Protein AF-A0A7G2JZ22-F1 (afdb_monomer_lite)

Structure (mmCIF, N/CA/C/O backbone):
data_AF-A0A7G2JZ22-F1
#
_entry.id   AF-A0A7G2JZ22-F1
#
loop_
_atom_site.group_PDB
_atom_site.id
_atom_site.type_symbol
_atom_site.label_atom_id
_atom_site.label_alt_id
_atom_site.label_comp_id
_atom_site.label_asym_id
_atom_site.label_entity_id
_atom_site.label_seq_id
_atom_site.pdbx_PDB_ins_code
_atom_site.Cartn_x
_atom_site.Cartn_y
_atom_site.Cartn_z
_atom_site.occupancy
_atom_site.B_iso_or_equiv
_atom_site.auth_seq_id
_atom_site.auth_comp_id
_atom_site.auth_asym_id
_atom_site.auth_atom_id
_atom_site.pdbx_PDB_model_num
ATOM 1 N N . MET A 1 1 ? -11.540 2.876 -12.861 1.00 41.38 1 MET A N 1
ATOM 2 C CA . MET A 1 1 ? -10.451 3.648 -12.232 1.00 41.38 1 MET A CA 1
ATOM 3 C C . MET A 1 1 ? -10.614 3.479 -10.730 1.00 41.38 1 MET A C 1
ATOM 5 O O . MET A 1 1 ? -11.690 3.783 -10.238 1.00 41.38 1 MET A O 1
ATOM 9 N N . ILE A 1 2 ? -9.642 2.875 -10.044 1.00 53.34 2 ILE A N 1
ATOM 10 C CA . ILE A 1 2 ? -9.647 2.784 -8.576 1.00 53.34 2 ILE A CA 1
ATOM 11 C C . ILE A 1 2 ? -8.980 4.070 -8.093 1.00 53.34 2 ILE A C 1
ATOM 13 O O . ILE A 1 2 ? -7.808 4.287 -8.388 1.00 53.34 2 I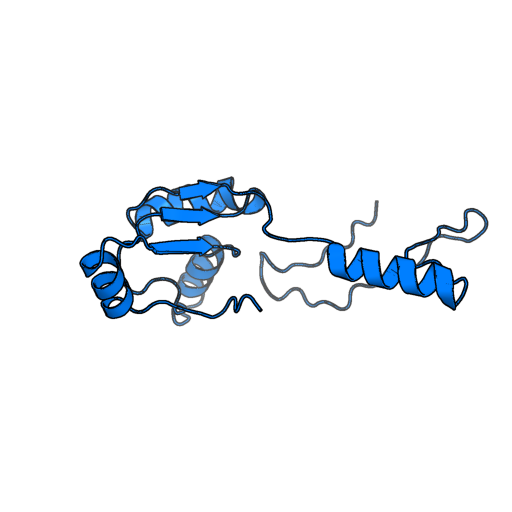LE A O 1
ATOM 17 N N . ASP A 1 3 ? -9.738 4.948 -7.445 1.00 55.25 3 ASP A N 1
ATOM 18 C CA . ASP A 1 3 ? -9.194 6.160 -6.839 1.00 55.25 3 ASP A CA 1
ATOM 19 C C . ASP A 1 3 ? -8.663 5.819 -5.442 1.00 55.25 3 ASP A C 1
ATOM 21 O O . ASP A 1 3 ? -9.433 5.513 -4.532 1.00 55.25 3 ASP A O 1
ATOM 25 N N . GLY A 1 4 ? -7.339 5.848 -5.287 1.00 62.16 4 GLY A N 1
ATOM 26 C CA . GLY A 1 4 ? -6.661 5.562 -4.020 1.00 62.16 4 GLY A CA 1
ATOM 27 C C . GLY A 1 4 ? -6.807 6.663 -2.964 1.00 62.16 4 GLY A C 1
ATOM 28 O O . GLY A 1 4 ? -6.351 6.476 -1.841 1.00 62.16 4 GLY A O 1
ATOM 29 N N . SER A 1 5 ? -7.419 7.802 -3.305 1.00 65.88 5 SER A N 1
ATOM 30 C CA . SER A 1 5 ? -7.681 8.909 -2.378 1.00 65.88 5 SER A CA 1
ATOM 31 C C . SER A 1 5 ? -9.096 8.893 -1.790 1.00 65.88 5 SER A C 1
ATOM 33 O O . SER A 1 5 ? -9.407 9.684 -0.892 1.00 65.88 5 SER A O 1
ATOM 35 N N . LEU A 1 6 ? -9.959 7.987 -2.266 1.00 70.69 6 LEU A N 1
ATOM 36 C CA . LEU A 1 6 ? -11.345 7.924 -1.830 1.00 70.69 6 LEU A CA 1
ATOM 37 C C . LEU A 1 6 ? -11.425 7.514 -0.355 1.00 70.69 6 LEU A C 1
ATOM 39 O O . LEU A 1 6 ? -11.044 6.410 0.032 1.00 70.69 6 LEU A O 1
ATOM 43 N N . THR A 1 7 ? -11.973 8.403 0.465 1.00 76.12 7 THR A N 1
ATOM 44 C CA . THR A 1 7 ? -12.287 8.125 1.869 1.00 76.12 7 THR A CA 1
ATOM 45 C C . THR A 1 7 ? -13.796 7.960 2.015 1.00 76.12 7 THR A C 1
ATOM 47 O O . THR A 1 7 ? -14.560 8.671 1.362 1.00 76.12 7 THR A O 1
ATOM 50 N N . ILE A 1 8 ? -14.228 7.019 2.857 1.00 83.56 8 ILE A N 1
ATOM 51 C CA . ILE A 1 8 ? -15.637 6.850 3.216 1.00 83.56 8 ILE A CA 1
ATOM 52 C C . ILE A 1 8 ? -15.914 7.542 4.549 1.00 83.56 8 ILE A C 1
ATOM 54 O O . ILE A 1 8 ? -15.236 7.286 5.541 1.00 83.56 8 ILE A O 1
ATOM 58 N N . GLU A 1 9 ? -16.910 8.419 4.577 1.00 87.38 9 GLU A N 1
ATOM 59 C CA . GLU A 1 9 ? -17.326 9.133 5.779 1.00 87.38 9 GLU A CA 1
ATOM 60 C C . GLU A 1 9 ? -18.184 8.245 6.695 1.00 87.38 9 GLU A C 1
ATOM 62 O O . GLU A 1 9 ? -18.897 7.357 6.209 1.00 87.38 9 GLU A O 1
ATOM 67 N N . PRO A 1 10 ? -18.203 8.493 8.020 1.00 89.31 10 PRO A N 1
ATOM 68 C CA . PRO A 1 10 ? -18.901 7.628 8.971 1.00 89.31 10 PRO A CA 1
ATOM 69 C C . PRO A 1 10 ? -20.384 7.407 8.640 1.00 89.31 10 PRO A C 1
ATOM 71 O O . PRO A 1 10 ? -20.866 6.276 8.701 1.00 89.31 10 PRO A O 1
ATOM 74 N N . PHE A 1 11 ? -21.088 8.455 8.195 1.00 91.25 11 PHE A N 1
ATOM 75 C CA . PHE A 1 11 ? -22.507 8.369 7.830 1.00 91.25 11 PHE A CA 1
ATOM 76 C C . PHE A 1 11 ? -22.763 7.470 6.608 1.00 91.25 11 PHE A C 1
ATOM 78 O O . PHE A 1 11 ? -23.845 6.899 6.466 1.00 91.25 11 PHE A O 1
ATOM 85 N N . GLN A 1 12 ? -21.785 7.342 5.706 1.00 91.94 12 GLN A N 1
ATOM 86 C CA . GLN A 1 12 ? -21.893 6.469 4.537 1.00 91.94 12 GLN A CA 1
ATOM 87 C C . GLN A 1 12 ? -21.770 5.008 4.964 1.00 91.94 12 GLN A C 1
ATOM 89 O O . GLN A 1 12 ? -22.534 4.172 4.486 1.00 91.94 12 GLN A O 1
ATOM 94 N N . VAL A 1 13 ? -20.867 4.719 5.907 1.00 91.88 13 VAL A N 1
ATOM 95 C CA . VAL A 1 13 ? -20.743 3.392 6.527 1.00 91.88 13 VAL A CA 1
ATOM 96 C C . VAL A 1 13 ? -22.051 3.008 7.219 1.00 91.88 13 VAL A C 1
ATOM 98 O O . VAL A 1 13 ? -22.587 1.937 6.946 1.00 91.88 13 VAL A O 1
ATOM 101 N N . ASP A 1 14 ? -22.620 3.912 8.024 1.00 93.38 14 ASP A N 1
ATOM 102 C CA . ASP A 1 14 ? -23.903 3.685 8.706 1.00 93.38 14 ASP A CA 1
ATOM 103 C C . ASP A 1 14 ? -25.037 3.371 7.730 1.00 93.38 14 ASP A C 1
ATOM 105 O O . ASP A 1 14 ? -25.806 2.430 7.932 1.00 93.38 14 ASP A O 1
ATOM 109 N N . ARG A 1 15 ? -25.119 4.122 6.628 1.00 95.62 15 ARG A N 1
ATOM 110 C CA . ARG A 1 15 ? -26.122 3.883 5.589 1.00 95.62 15 ARG A CA 1
ATOM 111 C C . ARG A 1 15 ? -25.934 2.526 4.912 1.00 95.62 15 ARG A C 1
ATOM 113 O O . ARG A 1 15 ? -26.921 1.834 4.682 1.00 95.62 15 ARG A O 1
ATOM 120 N N . ILE A 1 16 ? -24.701 2.133 4.592 1.00 95.12 16 ILE A N 1
ATOM 121 C CA . ILE A 1 16 ? -24.412 0.821 3.994 1.00 95.12 16 ILE A CA 1
ATOM 122 C C . ILE A 1 16 ? -24.834 -0.299 4.951 1.00 95.12 16 ILE A C 1
ATOM 124 O O . ILE A 1 16 ? -25.525 -1.229 4.535 1.00 95.12 16 ILE A O 1
ATOM 128 N N . HIS A 1 17 ? -24.489 -0.181 6.236 1.00 95.38 17 HIS A N 1
ATOM 129 C CA . HIS A 1 17 ? -24.867 -1.149 7.268 1.00 95.38 17 HIS A CA 1
ATOM 130 C C . HIS A 1 17 ? -26.383 -1.233 7.473 1.00 95.38 17 HIS A C 1
ATOM 132 O O . HIS A 1 17 ? -26.914 -2.337 7.580 1.00 95.38 17 HIS A O 1
ATOM 138 N N . ALA A 1 18 ? -27.099 -0.103 7.446 1.00 97.38 18 ALA A N 1
ATOM 139 C CA . ALA A 1 18 ? -28.562 -0.066 7.550 1.00 97.38 18 ALA A CA 1
ATOM 140 C C . ALA A 1 18 ? -29.272 -0.827 6.413 1.00 97.38 18 ALA A C 1
ATOM 142 O O . ALA A 1 18 ? -30.399 -1.286 6.584 1.00 97.38 18 ALA A O 1
ATOM 143 N N . HIS A 1 19 ? -28.605 -0.998 5.270 1.00 97.44 19 HIS A N 1
ATOM 144 C CA . HIS A 1 19 ? -29.086 -1.794 4.139 1.00 97.44 19 HIS A CA 1
ATOM 145 C C . HIS A 1 19 ? -28.476 -3.208 4.082 1.00 97.44 19 HIS A C 1
ATOM 147 O O . HIS A 1 19 ? -28.569 -3.876 3.055 1.00 97.44 19 HIS A O 1
ATOM 153 N N . GLY A 1 20 ? -27.850 -3.677 5.168 1.00 97.06 20 GLY A N 1
ATOM 154 C CA . GLY A 1 20 ? -27.248 -5.012 5.260 1.00 97.06 20 GLY A CA 1
ATOM 155 C C . GLY A 1 20 ? -25.920 -5.165 4.511 1.00 97.06 20 GLY A C 1
ATOM 156 O O . GLY A 1 20 ? -25.416 -6.280 4.382 1.00 97.06 20 GLY A O 1
ATOM 157 N N . GLY A 1 21 ? -25.348 -4.068 4.011 1.00 96.44 21 GLY A N 1
ATOM 158 C CA . GLY A 1 21 ? -24.054 -4.066 3.342 1.00 96.44 21 GLY A CA 1
ATOM 159 C C . GLY A 1 21 ? -22.879 -4.189 4.314 1.00 96.44 21 GLY A C 1
ATOM 160 O O . GLY A 1 21 ? -23.031 -4.088 5.531 1.00 96.44 21 GLY A O 1
ATOM 161 N N . LYS A 1 22 ? -21.686 -4.390 3.751 1.00 95.38 22 LYS A N 1
ATOM 162 C CA . LYS A 1 22 ? -20.411 -4.486 4.471 1.00 95.38 22 LYS A CA 1
ATOM 163 C C . LYS A 1 22 ? -19.399 -3.522 3.868 1.00 95.38 22 LYS A C 1
ATOM 165 O O . LYS A 1 22 ? -19.398 -3.316 2.656 1.00 95.38 22 LYS A O 1
ATOM 170 N N . VAL A 1 23 ? -18.549 -2.941 4.707 1.00 93.25 23 VAL A N 1
ATOM 171 C CA . VAL A 1 23 ? -17.525 -1.974 4.304 1.00 93.25 23 VAL A CA 1
ATOM 172 C C . VAL A 1 23 ? -16.146 -2.538 4.604 1.00 93.25 23 VAL A C 1
ATOM 174 O O . VAL A 1 23 ? -15.782 -2.763 5.758 1.00 93.25 23 VAL A O 1
ATOM 177 N N . VAL A 1 24 ? -15.371 -2.720 3.539 1.00 92.62 24 VAL A N 1
ATOM 178 C CA . VAL A 1 24 ? -13.975 -3.148 3.598 1.00 92.62 24 VAL A CA 1
ATOM 179 C C . VAL A 1 24 ? -13.098 -2.017 3.082 1.00 92.62 24 VAL A C 1
ATOM 181 O O . VAL A 1 24 ? -13.347 -1.495 1.995 1.00 92.62 24 VAL A O 1
ATOM 184 N N . CYS A 1 25 ? -12.073 -1.639 3.845 1.00 89.88 25 CYS A N 1
ATOM 185 C CA . CYS A 1 25 ? -11.076 -0.674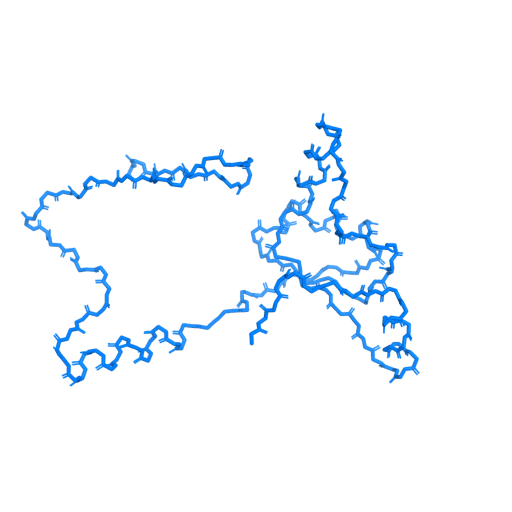 3.384 1.00 89.88 25 CYS A CA 1
ATOM 186 C C . CYS A 1 25 ? -9.833 -1.406 2.889 1.00 89.88 25 CYS A C 1
ATOM 188 O O . CYS A 1 25 ? -9.268 -2.242 3.594 1.00 89.88 25 CYS A O 1
ATOM 190 N N . TYR A 1 26 ? -9.402 -1.072 1.676 1.00 91.00 26 TYR A N 1
ATOM 191 C CA . TYR A 1 26 ? -8.172 -1.589 1.101 1.00 91.00 26 TYR A CA 1
ATOM 192 C C . TYR A 1 26 ? -7.014 -0.627 1.387 1.00 91.00 26 TYR A C 1
ATOM 194 O O . TYR A 1 26 ? -6.955 0.476 0.848 1.00 91.00 26 TYR A O 1
ATOM 202 N N . LYS A 1 27 ? -6.107 -1.047 2.269 1.00 89.25 27 LYS A N 1
ATOM 203 C CA . LYS A 1 27 ? -4.949 -0.289 2.742 1.00 89.25 27 LYS A CA 1
ATOM 204 C C . LYS A 1 27 ? -3.695 -0.721 1.992 1.00 89.25 27 LYS A C 1
ATOM 206 O O . LYS A 1 27 ? -3.178 -1.817 2.179 1.00 89.25 27 LYS A O 1
ATOM 211 N N . MET A 1 28 ? -3.225 0.167 1.120 1.00 88.06 28 MET A N 1
ATOM 212 C CA . MET A 1 28 ? -2.121 -0.095 0.188 1.00 88.06 28 MET A CA 1
ATOM 213 C C . MET A 1 28 ? -0.790 0.518 0.637 1.00 88.06 28 MET A C 1
ATOM 215 O O . MET A 1 28 ? 0.224 0.253 0.003 1.00 88.06 28 MET A O 1
ATOM 219 N N . GLY A 1 29 ? -0.812 1.382 1.655 1.00 87.12 29 GLY A N 1
ATOM 220 C CA . GLY A 1 29 ? 0.350 2.120 2.142 1.00 87.12 29 GLY A CA 1
ATOM 221 C C . GLY A 1 29 ? 0.765 1.711 3.552 1.00 87.12 29 GLY A C 1
ATOM 222 O O . GLY A 1 29 ? 0.060 0.977 4.247 1.00 87.12 29 GLY A O 1
ATOM 223 N N . ASN A 1 30 ? 1.918 2.229 3.977 1.00 90.00 30 ASN A N 1
ATOM 224 C CA . ASN A 1 30 ? 2.458 2.018 5.315 1.00 90.00 30 ASN A CA 1
ATOM 225 C C . ASN A 1 30 ? 1.953 3.092 6.288 1.00 90.00 30 ASN A C 1
ATOM 227 O O . ASN A 1 30 ? 2.705 3.977 6.691 1.00 90.00 30 ASN A O 1
ATOM 231 N N . ASP A 1 31 ? 0.670 3.026 6.644 1.00 88.94 31 ASP A N 1
ATOM 232 C CA . ASP A 1 31 ? 0.039 4.009 7.536 1.00 88.94 31 ASP A CA 1
ATOM 233 C C . ASP A 1 31 ? 0.770 4.115 8.886 1.00 88.94 31 ASP A C 1
ATOM 235 O O . ASP A 1 31 ? 0.868 5.206 9.436 1.00 88.94 31 ASP A O 1
ATOM 239 N N . TYR A 1 32 ? 1.339 3.011 9.391 1.00 91.31 32 TYR A N 1
ATOM 240 C CA . TYR A 1 32 ? 2.104 3.019 10.640 1.00 91.31 32 TYR A CA 1
ATOM 241 C C . TYR A 1 32 ? 3.289 3.989 10.578 1.00 91.31 32 TYR A C 1
ATOM 243 O O . TYR A 1 32 ? 3.422 4.853 11.441 1.00 91.31 32 TYR A O 1
ATOM 251 N N . ILE A 1 33 ? 4.135 3.881 9.549 1.00 91.31 33 ILE A N 1
ATOM 252 C CA . ILE A 1 33 ? 5.275 4.790 9.389 1.00 91.31 33 ILE A CA 1
ATOM 253 C C . ILE A 1 33 ? 4.807 6.220 9.139 1.00 91.31 33 ILE A C 1
ATOM 255 O O . ILE A 1 33 ? 5.350 7.136 9.754 1.00 91.31 33 ILE A O 1
ATOM 259 N N . MET A 1 34 ? 3.777 6.415 8.309 1.00 89.25 34 MET A N 1
ATOM 260 C CA . MET A 1 34 ? 3.252 7.758 8.052 1.00 89.25 34 MET A CA 1
ATOM 261 C C . MET A 1 34 ? 2.783 8.434 9.348 1.00 89.25 34 MET A C 1
ATOM 263 O O . MET A 1 34 ? 3.059 9.613 9.569 1.00 89.25 34 MET A O 1
ATOM 267 N N . ASP A 1 35 ? 2.098 7.699 10.226 1.00 89.25 35 ASP A N 1
ATOM 268 C CA . ASP A 1 35 ? 1.621 8.230 11.503 1.00 89.25 35 ASP A CA 1
ATOM 269 C C . ASP A 1 35 ? 2.766 8.448 12.504 1.00 89.25 35 ASP A C 1
ATOM 271 O O . ASP A 1 35 ? 2.781 9.471 13.192 1.00 89.25 35 ASP A O 1
ATOM 275 N N . VAL A 1 36 ? 3.771 7.564 12.535 1.00 90.75 36 VAL A N 1
ATOM 276 C CA . VAL A 1 36 ? 5.001 7.765 13.323 1.00 90.75 36 VAL A CA 1
ATOM 277 C C . VAL A 1 36 ? 5.718 9.048 12.900 1.00 90.75 36 VAL A C 1
ATOM 279 O O . VAL A 1 36 ? 6.056 9.865 13.755 1.00 90.75 36 VAL A O 1
ATOM 282 N N . GLU A 1 37 ? 5.916 9.272 11.601 1.00 90.25 37 GLU A N 1
ATOM 283 C CA . GLU A 1 37 ? 6.547 10.496 11.102 1.00 90.25 37 GLU A CA 1
ATOM 284 C C . GLU A 1 37 ? 5.728 11.746 11.437 1.00 90.25 37 GLU A C 1
ATOM 286 O O . GLU A 1 37 ? 6.289 12.757 11.868 1.00 90.25 37 GLU A O 1
ATOM 291 N N . ASN A 1 38 ? 4.401 11.688 11.286 1.00 89.38 38 ASN A N 1
ATOM 292 C CA . ASN A 1 38 ? 3.537 12.817 11.623 1.00 89.38 38 ASN A CA 1
ATOM 293 C C . ASN A 1 38 ? 3.671 13.211 13.097 1.00 89.38 38 ASN A C 1
ATOM 295 O O . ASN A 1 38 ? 3.806 14.397 13.400 1.00 89.38 38 ASN A O 1
ATOM 299 N N . VAL A 1 39 ? 3.704 12.229 14.003 1.00 90.12 39 VAL A N 1
ATOM 300 C CA . VAL A 1 39 ? 3.920 12.465 15.436 1.00 90.12 39 VAL A CA 1
ATOM 301 C C . VAL A 1 39 ? 5.311 13.046 15.696 1.00 90.12 39 VAL A C 1
ATOM 303 O O . VAL A 1 39 ? 5.428 14.064 16.377 1.00 90.12 39 VAL A O 1
ATOM 306 N N . LEU A 1 40 ? 6.363 12.442 15.135 1.00 93.25 40 LEU A N 1
ATOM 307 C CA . LEU A 1 40 ? 7.750 12.863 15.367 1.00 93.25 40 LEU A CA 1
ATOM 308 C C . LEU A 1 40 ? 8.030 14.291 14.884 1.00 93.25 40 LEU A C 1
ATOM 310 O O . LEU A 1 40 ? 8.766 15.029 15.537 1.00 93.25 40 LEU A O 1
ATOM 314 N N . PHE A 1 41 ? 7.439 14.687 13.758 1.00 91.88 41 PHE A N 1
ATOM 315 C CA . PHE A 1 41 ? 7.658 15.999 13.150 1.00 91.88 41 PHE A CA 1
ATOM 316 C C . PHE A 1 41 ? 6.544 17.011 13.444 1.00 91.88 41 PHE A C 1
ATOM 318 O O . PHE A 1 41 ? 6.524 18.076 12.826 1.00 91.88 41 PHE A O 1
ATOM 325 N N . ASN A 1 42 ? 5.627 16.701 14.370 1.00 91.62 42 ASN A N 1
ATOM 326 C CA . ASN A 1 42 ? 4.482 17.544 14.730 1.00 91.62 42 ASN A CA 1
ATOM 327 C C . ASN A 1 42 ? 3.679 18.019 13.499 1.00 91.62 42 ASN A C 1
ATOM 329 O O . ASN A 1 42 ? 3.328 19.195 13.364 1.00 91.62 42 ASN A O 1
ATOM 333 N N . ARG A 1 43 ? 3.438 17.102 12.558 1.00 88.94 43 ARG A N 1
ATOM 334 C CA . ARG A 1 43 ? 2.635 17.339 11.353 1.00 88.94 43 ARG A CA 1
ATOM 335 C C . ARG A 1 43 ? 1.190 16.931 11.612 1.00 88.94 43 ARG A C 1
ATOM 337 O O . ARG A 1 43 ? 0.908 16.071 12.443 1.00 88.94 43 ARG A O 1
ATOM 344 N N . ALA A 1 44 ? 0.266 17.544 10.876 1.00 83.19 44 ALA A N 1
ATOM 345 C CA . ALA A 1 44 ? -1.128 17.124 10.909 1.00 83.19 44 ALA A CA 1
ATOM 346 C C . ALA A 1 44 ? -1.237 15.655 10.476 1.00 83.19 44 ALA A C 1
ATOM 348 O O . ALA A 1 44 ? -0.657 15.262 9.463 1.00 83.19 44 ALA A O 1
ATOM 349 N N . THR A 1 45 ? -1.995 14.860 11.229 1.00 71.25 45 THR A N 1
ATOM 350 C CA . THR A 1 45 ? -2.315 13.494 10.822 1.00 71.25 45 THR A CA 1
ATOM 351 C C . THR A 1 45 ? -3.133 13.534 9.532 1.00 71.25 45 THR A C 1
ATOM 353 O O . THR A 1 45 ? -4.009 14.385 9.346 1.00 71.25 45 THR A O 1
ATOM 356 N N . GLY A 1 46 ? -2.819 12.637 8.596 1.00 66.00 46 GLY A N 1
ATOM 357 C CA . GLY A 1 46 ? -3.591 12.516 7.363 1.00 66.00 46 GLY A CA 1
ATOM 358 C C . GLY A 1 46 ? -5.041 12.101 7.642 1.00 66.00 46 GLY A C 1
ATOM 359 O O . GLY A 1 46 ? -5.383 11.667 8.742 1.00 66.00 46 GLY A O 1
ATOM 360 N N . LYS A 1 47 ? -5.903 12.153 6.618 1.00 61.31 47 LYS A N 1
ATOM 361 C CA . LYS A 1 47 ? -7.299 11.659 6.669 1.00 61.31 47 LYS A CA 1
ATOM 362 C C . LYS A 1 47 ? -7.394 10.123 6.728 1.00 61.31 47 LYS A C 1
ATOM 364 O O . LYS A 1 47 ? -8.220 9.514 6.058 1.00 61.31 47 LYS A O 1
ATOM 369 N N . VAL A 1 48 ? -6.503 9.477 7.467 1.00 63.69 48 VAL A N 1
ATOM 370 C CA . VAL A 1 48 ? -6.312 8.028 7.422 1.00 63.69 48 VAL A CA 1
ATOM 371 C C . VAL A 1 48 ? -7.365 7.319 8.271 1.00 63.69 48 VAL A C 1
ATOM 373 O O . VAL A 1 48 ? -7.889 6.293 7.845 1.00 63.69 48 VAL A O 1
ATOM 376 N N . PHE A 1 49 ? -7.730 7.899 9.418 1.00 71.69 49 PHE A N 1
ATOM 377 C CA . PHE A 1 49 ? -8.694 7.341 10.361 1.00 71.69 49 PHE A CA 1
ATOM 378 C C . PHE A 1 49 ? -9.712 8.401 10.797 1.00 71.69 49 PHE A C 1
ATOM 380 O O . PHE A 1 49 ? -9.356 9.400 11.416 1.00 71.69 49 PHE A O 1
ATOM 387 N N . ASN A 1 50 ? -10.993 8.178 10.495 1.00 74.88 50 ASN A N 1
ATOM 388 C CA . ASN A 1 50 ? -12.097 9.080 10.853 1.00 74.88 50 ASN A CA 1
ATOM 389 C C . ASN A 1 50 ? -12.933 8.574 12.043 1.00 74.88 50 ASN A C 1
ATOM 391 O O . ASN A 1 50 ? -14.062 9.017 12.249 1.00 74.88 50 ASN A O 1
ATOM 395 N N . GLY A 1 51 ? -12.399 7.627 12.820 1.00 74.56 51 GLY A N 1
ATOM 396 C CA . GLY A 1 51 ? -13.055 7.100 14.018 1.00 74.56 51 GLY A CA 1
ATOM 397 C C . GLY A 1 51 ? -14.131 6.043 13.763 1.00 74.56 51 GLY A C 1
ATOM 398 O O . GLY A 1 51 ? -14.655 5.487 14.729 1.00 74.56 51 GLY A O 1
ATOM 399 N N . LYS A 1 52 ? -14.472 5.731 12.504 1.00 82.88 52 LYS A N 1
ATOM 400 C CA . LYS A 1 52 ? -15.482 4.712 12.194 1.00 82.88 52 LYS A CA 1
ATOM 401 C C . LYS A 1 52 ? -14.864 3.316 12.107 1.00 82.88 52 LYS A C 1
ATOM 403 O O . LYS A 1 52 ? -13.904 3.094 11.374 1.00 82.88 52 LYS A O 1
ATOM 408 N N . SER A 1 53 ? -15.457 2.360 12.822 1.00 80.00 53 SER A N 1
ATOM 409 C CA . SER A 1 53 ? -15.130 0.939 12.693 1.00 80.00 53 SER A CA 1
ATOM 410 C C . SER A 1 53 ? -15.606 0.396 11.346 1.00 80.00 53 SER A C 1
ATOM 412 O O . SER A 1 53 ? -16.755 0.619 10.951 1.00 80.00 53 SER A O 1
ATOM 414 N N . LEU A 1 54 ? -14.738 -0.349 10.675 1.00 90.81 54 LEU A N 1
ATOM 415 C CA . LEU A 1 54 ? -15.022 -1.040 9.419 1.00 90.81 54 LEU A CA 1
ATOM 416 C C . LEU A 1 54 ? -15.319 -2.520 9.692 1.00 90.81 54 LEU A C 1
ATOM 418 O O . LEU A 1 54 ? -15.033 -3.016 10.780 1.00 90.81 54 LEU A O 1
ATOM 422 N N . ASP A 1 55 ? -15.864 -3.244 8.713 1.00 95.12 55 ASP A N 1
ATOM 423 C CA . ASP A 1 55 ? -16.061 -4.692 8.865 1.00 95.12 55 ASP A CA 1
ATOM 424 C C . ASP A 1 55 ? -14.744 -5.462 8.705 1.00 95.12 55 ASP A C 1
ATOM 426 O O . ASP A 1 55 ? -14.555 -6.505 9.330 1.00 95.12 55 ASP A O 1
ATOM 430 N N . MET A 1 56 ? -13.834 -4.962 7.863 1.00 95.56 56 MET A N 1
ATOM 431 C CA . MET A 1 56 ? -12.525 -5.566 7.619 1.00 95.56 56 MET A CA 1
ATOM 432 C C . MET A 1 56 ? -11.564 -4.563 6.977 1.00 95.56 56 MET A C 1
ATOM 434 O O . MET A 1 56 ? -11.979 -3.655 6.250 1.00 95.56 56 MET A O 1
ATOM 438 N N . ILE A 1 57 ? -10.268 -4.783 7.179 1.00 93.94 57 ILE A N 1
ATOM 439 C CA . ILE A 1 57 ? -9.210 -4.163 6.381 1.00 93.94 57 ILE A CA 1
ATOM 440 C C . ILE A 1 57 ? -8.552 -5.214 5.499 1.00 93.94 57 ILE A C 1
ATOM 442 O O . ILE A 1 57 ? -8.213 -6.302 5.957 1.00 93.94 57 ILE A O 1
ATOM 446 N N . TRP A 1 58 ? -8.337 -4.871 4.236 1.00 95.31 58 TRP A N 1
ATOM 447 C CA . TRP A 1 58 ? -7.472 -5.620 3.335 1.00 95.31 58 TRP A CA 1
ATOM 448 C C . TRP A 1 58 ? -6.126 -4.919 3.228 1.00 95.31 58 TRP A C 1
ATOM 450 O O . TRP A 1 58 ? -6.087 -3.722 2.967 1.00 95.31 58 TRP A O 1
ATOM 460 N N . THR A 1 59 ? -5.033 -5.654 3.413 1.00 94.12 59 THR A N 1
ATOM 461 C CA . THR A 1 59 ? -3.661 -5.141 3.286 1.00 94.12 59 THR A CA 1
ATOM 462 C C . THR A 1 59 ? -2.834 -6.002 2.334 1.00 94.12 59 THR A C 1
ATOM 464 O O . THR A 1 59 ? -3.234 -7.112 1.975 1.00 94.12 59 THR A O 1
ATOM 467 N N . LEU A 1 60 ? -1.678 -5.493 1.914 1.00 93.81 60 LEU A N 1
ATOM 468 C CA . LEU A 1 60 ? -0.759 -6.183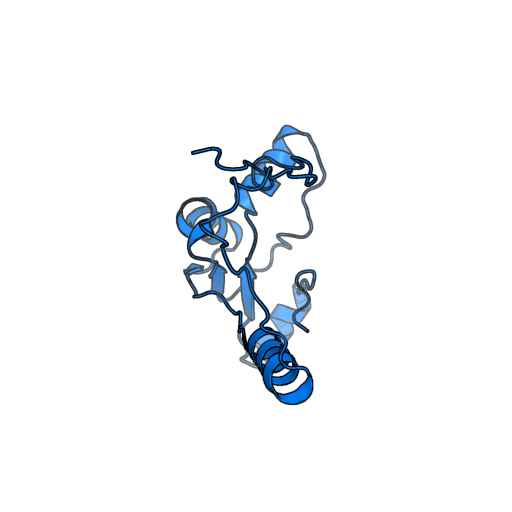 1.010 1.00 93.81 60 LEU A CA 1
ATOM 469 C C . LEU A 1 60 ? 0.307 -6.989 1.775 1.00 93.81 60 LEU A C 1
ATOM 471 O O . LEU A 1 60 ? 0.700 -6.585 2.872 1.00 93.81 60 LEU A O 1
ATOM 475 N N . PRO A 1 61 ? 0.850 -8.080 1.192 1.00 94.12 61 PRO A N 1
ATOM 476 C CA . PRO A 1 61 ? 1.796 -8.960 1.888 1.00 94.12 61 PRO A CA 1
ATOM 477 C C . PRO A 1 61 ? 3.037 -8.236 2.427 1.00 94.12 61 PRO A C 1
ATOM 479 O O . PRO A 1 61 ? 3.489 -8.503 3.534 1.00 94.12 61 PRO A O 1
ATOM 482 N N . HIS A 1 62 ? 3.560 -7.256 1.686 1.00 91.69 62 HIS A N 1
ATOM 483 C CA . HIS A 1 62 ? 4.743 -6.490 2.093 1.00 91.69 62 HIS A CA 1
ATOM 484 C C . HIS A 1 62 ? 4.485 -5.507 3.252 1.00 91.69 62 HIS A C 1
ATOM 486 O O . HIS A 1 62 ? 5.436 -4.981 3.826 1.00 91.69 62 HIS A O 1
ATOM 492 N N . HIS A 1 63 ? 3.223 -5.271 3.620 1.00 93.06 63 HIS A N 1
ATOM 493 C CA . HIS A 1 63 ? 2.838 -4.451 4.770 1.00 93.06 63 HIS A CA 1
ATOM 494 C C . HIS A 1 63 ? 2.369 -5.272 5.971 1.00 93.06 63 HIS A C 1
ATOM 496 O O . HIS A 1 63 ? 2.177 -4.694 7.038 1.00 93.06 63 HIS A O 1
ATOM 502 N N . GLU A 1 64 ? 2.219 -6.594 5.848 1.00 94.75 64 GLU A N 1
ATOM 503 C CA . GLU A 1 64 ? 1.707 -7.441 6.931 1.00 94.75 64 GLU A CA 1
ATOM 504 C C . GLU A 1 64 ? 2.505 -7.253 8.228 1.00 94.75 64 GLU A C 1
ATOM 506 O O . GLU A 1 64 ? 1.941 -6.861 9.248 1.00 94.75 64 GLU A O 1
ATOM 511 N N . ASN A 1 65 ? 3.826 -7.441 8.162 1.00 94.44 65 ASN A N 1
ATOM 512 C CA . ASN A 1 65 ? 4.700 -7.389 9.337 1.00 94.44 65 ASN A CA 1
ATOM 513 C C . ASN A 1 65 ? 4.705 -6.028 10.046 1.00 94.44 65 ASN A C 1
ATOM 515 O O . ASN A 1 65 ? 4.926 -5.972 11.251 1.00 94.44 65 ASN A O 1
ATOM 519 N N . MET A 1 66 ? 4.503 -4.934 9.308 1.00 91.38 66 MET A N 1
ATOM 520 C CA . MET A 1 66 ? 4.610 -3.577 9.857 1.00 91.38 66 MET A CA 1
ATOM 521 C C . MET A 1 66 ? 3.255 -2.996 10.257 1.00 91.38 66 MET A C 1
ATOM 523 O O . MET A 1 66 ? 3.175 -2.229 11.209 1.00 91.38 66 MET A O 1
ATOM 527 N N . CYS A 1 67 ? 2.191 -3.331 9.524 1.00 94.88 67 CYS A N 1
ATOM 528 C CA . CYS A 1 67 ? 0.911 -2.637 9.631 1.00 94.88 67 CYS A CA 1
ATOM 529 C C . CYS A 1 67 ? -0.231 -3.498 10.173 1.00 94.88 67 CYS A C 1
ATOM 531 O O . CYS A 1 67 ? -1.220 -2.926 10.621 1.00 94.88 67 CYS A O 1
ATOM 533 N N . ARG A 1 68 ? -0.153 -4.838 10.157 1.00 96.12 68 ARG A N 1
ATOM 534 C CA . ARG A 1 68 ? -1.303 -5.685 10.530 1.00 96.12 68 ARG A CA 1
ATOM 535 C C . ARG A 1 68 ? -1.815 -5.380 11.936 1.00 96.12 68 ARG A C 1
ATOM 537 O O . ARG A 1 68 ? -2.966 -4.982 12.089 1.00 96.12 68 ARG A O 1
ATOM 544 N N . SER A 1 69 ? -0.951 -5.498 12.943 1.00 96.00 69 SER A N 1
ATOM 545 C CA . SER A 1 69 ? -1.331 -5.239 14.335 1.00 96.00 69 SER A CA 1
ATOM 546 C C . SER A 1 69 ? -1.730 -3.779 14.554 1.00 96.00 69 SER A C 1
ATOM 548 O O . SER A 1 69 ? -2.652 -3.496 15.313 1.00 96.00 69 SER A O 1
ATOM 550 N N . TYR A 1 70 ? -1.069 -2.848 13.857 1.00 94.06 70 TYR A N 1
ATOM 551 C CA . TYR A 1 70 ? -1.420 -1.429 13.892 1.00 94.06 70 TYR A CA 1
ATOM 552 C C . TYR A 1 70 ? -2.872 -1.202 13.442 1.00 94.06 70 TYR A C 1
ATOM 554 O O . TYR A 1 70 ? -3.656 -0.557 14.138 1.00 94.06 70 TYR A O 1
ATOM 562 N N . PHE A 1 71 ? -3.260 -1.802 12.318 1.00 93.50 71 PHE A N 1
ATOM 563 C CA . PHE A 1 71 ? -4.612 -1.710 11.782 1.00 93.50 71 PHE A CA 1
ATOM 564 C C . PHE A 1 71 ? -5.658 -2.390 12.666 1.00 93.50 71 PHE A C 1
ATOM 566 O O . PHE A 1 71 ? -6.705 -1.792 12.917 1.00 93.50 71 PHE A O 1
ATOM 573 N N . GLU A 1 72 ? -5.380 -3.593 13.173 1.00 94.62 72 GLU A N 1
ATOM 574 C CA . GLU A 1 72 ? -6.294 -4.305 14.077 1.00 94.62 72 GLU A CA 1
ATOM 575 C C . GLU A 1 72 ? -6.608 -3.463 15.326 1.00 94.62 72 GLU A C 1
ATOM 577 O O . GLU A 1 72 ? -7.761 -3.389 15.754 1.00 94.62 72 GLU A O 1
ATOM 582 N N . VAL A 1 73 ? -5.605 -2.761 15.869 1.00 92.75 73 VAL A N 1
ATOM 583 C CA . VAL A 1 73 ? -5.759 -1.891 17.043 1.00 92.75 73 VAL A CA 1
ATOM 584 C C . VAL A 1 73 ? -6.518 -0.604 16.713 1.00 92.75 73 VAL A C 1
ATOM 586 O O . VAL A 1 73 ? -7.486 -0.275 17.404 1.00 92.75 73 VAL A O 1
ATOM 589 N N . ILE A 1 74 ? -6.102 0.131 15.676 1.00 90.06 74 ILE A N 1
ATOM 590 C CA . ILE A 1 74 ? -6.675 1.449 15.360 1.00 90.06 74 ILE A CA 1
ATOM 591 C C . ILE A 1 74 ? -8.118 1.329 14.858 1.00 90.06 74 ILE A C 1
ATOM 593 O O . ILE A 1 74 ? -8.984 2.083 15.300 1.00 90.06 74 ILE A O 1
ATOM 597 N N . TYR A 1 75 ? -8.409 0.356 13.991 1.00 89.56 75 TYR A N 1
ATOM 598 C CA . TYR A 1 75 ? -9.736 0.206 13.380 1.00 89.56 75 TYR A CA 1
ATOM 599 C C . TYR A 1 75 ? -10.660 -0.754 14.125 1.00 89.56 75 TYR A C 1
ATOM 601 O O . TYR A 1 75 ? -11.863 -0.762 13.855 1.00 89.56 75 TYR A O 1
ATOM 609 N N . ARG A 1 76 ? -10.124 -1.535 15.074 1.00 92.12 76 ARG A N 1
ATOM 610 C CA . ARG A 1 76 ? -10.877 -2.515 15.874 1.00 92.12 76 ARG A CA 1
ATOM 611 C C . ARG A 1 76 ? -11.633 -3.527 15.009 1.00 92.12 76 ARG A C 1
ATOM 613 O O . ARG A 1 76 ? -12.751 -3.920 15.338 1.00 92.12 76 ARG A O 1
ATOM 620 N N . CYS A 1 77 ? -11.029 -3.936 13.897 1.00 93.88 77 CYS A N 1
ATOM 621 C CA . CYS A 1 77 ? -11.591 -4.911 12.969 1.00 93.88 77 CYS A CA 1
ATOM 622 C C . CYS A 1 77 ? -10.518 -5.905 12.497 1.00 93.88 77 CYS A C 1
ATOM 624 O O . CYS A 1 77 ? -9.326 -5.594 12.563 1.00 93.88 77 CYS A O 1
ATOM 626 N N . PRO A 1 78 ? -10.915 -7.081 11.980 1.00 96.69 78 PRO A N 1
ATOM 627 C CA . PRO A 1 78 ? -9.978 -8.025 11.386 1.00 96.69 78 PRO A CA 1
ATOM 628 C C . PRO A 1 78 ? -9.214 -7.415 10.206 1.00 96.69 78 PRO A C 1
ATOM 630 O O . PRO A 1 78 ? -9.773 -6.650 9.412 1.00 96.69 78 PRO A O 1
ATOM 633 N N . VAL A 1 79 ? -7.952 -7.815 10.062 1.00 96.62 79 VAL A N 1
ATOM 634 C CA . VAL A 1 79 ? -7.109 -7.488 8.910 1.00 96.62 79 VAL A CA 1
ATOM 635 C C . VAL A 1 79 ? -6.822 -8.762 8.127 1.00 96.62 79 VAL A C 1
ATOM 637 O O . VAL A 1 79 ? -6.380 -9.762 8.691 1.00 96.62 79 VAL A O 1
ATOM 640 N N . GLN A 1 80 ? -7.053 -8.709 6.819 1.00 97.19 80 GLN A N 1
ATOM 641 C CA . GLN A 1 80 ? -6.787 -9.792 5.885 1.00 97.19 80 GLN A CA 1
ATOM 642 C C . GLN A 1 80 ? -5.700 -9.375 4.899 1.00 97.19 80 GLN A C 1
ATOM 644 O O . GLN A 1 80 ? -5.778 -8.316 4.275 1.00 97.19 80 GLN A O 1
ATOM 649 N N . VAL A 1 81 ? -4.701 -10.235 4.727 1.00 96.38 81 VAL A N 1
ATOM 650 C CA . VAL A 1 81 ? -3.707 -10.070 3.666 1.00 96.38 81 VAL A CA 1
ATOM 651 C C . VAL A 1 81 ? -4.298 -10.600 2.367 1.00 96.38 81 VAL A C 1
ATOM 653 O O . VAL A 1 81 ? -4.752 -11.743 2.305 1.00 96.38 81 VAL A O 1
ATOM 656 N N . VAL A 1 82 ? -4.311 -9.764 1.334 1.00 95.19 82 VAL A N 1
ATOM 657 C CA . VAL A 1 82 ? -4.858 -10.099 0.015 1.00 95.19 82 VAL A CA 1
ATOM 658 C C . VAL A 1 82 ? -3.765 -10.028 -1.053 1.00 95.19 82 VAL A C 1
ATOM 660 O O . VAL A 1 82 ? -2.799 -9.279 -0.891 1.00 95.19 82 VAL A O 1
ATOM 663 N N . PRO A 1 83 ? -3.875 -10.796 -2.152 1.00 90.88 83 PRO A N 1
ATOM 664 C CA . PRO A 1 83 ? -2.961 -10.649 -3.278 1.00 90.88 83 PRO A CA 1
ATOM 665 C C . PRO A 1 83 ? -3.092 -9.259 -3.915 1.00 90.88 83 PRO A C 1
ATOM 667 O O . PRO A 1 83 ? -4.100 -8.568 -3.753 1.00 90.88 83 PRO A O 1
ATOM 670 N N . TRP A 1 84 ? -2.078 -8.862 -4.684 1.00 87.06 84 TRP A N 1
ATOM 671 C CA . TRP A 1 84 ? -2.114 -7.614 -5.441 1.00 87.06 84 TRP A CA 1
ATOM 672 C C . TRP A 1 84 ? -3.317 -7.576 -6.386 1.00 87.06 84 TRP A C 1
ATOM 674 O O . TRP A 1 84 ? -3.466 -8.425 -7.2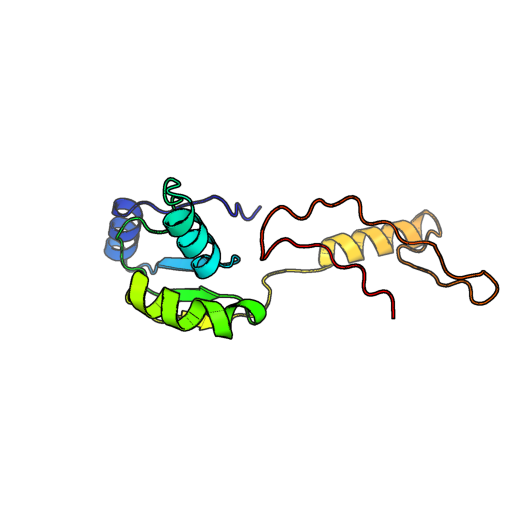64 1.00 87.06 84 TRP A O 1
ATOM 684 N N . ILE A 1 85 ? -4.149 -6.547 -6.232 1.00 81.25 85 ILE A N 1
ATOM 685 C CA . ILE A 1 85 ? -5.285 -6.275 -7.118 1.00 81.25 85 ILE A CA 1
ATOM 686 C C . ILE A 1 85 ? -4.766 -5.505 -8.341 1.00 81.25 85 ILE A C 1
ATOM 688 O O . ILE A 1 85 ? -5.010 -4.312 -8.508 1.00 81.25 85 ILE A O 1
ATOM 692 N N . TRP A 1 86 ? -3.970 -6.179 -9.167 1.00 83.94 86 TRP A N 1
ATOM 693 C CA . TRP A 1 86 ? -3.457 -5.650 -10.428 1.00 83.94 86 TRP A CA 1
ATOM 694 C C . TRP A 1 86 ? -3.527 -6.720 -11.516 1.00 83.94 86 TRP A C 1
ATOM 696 O O . TRP A 1 86 ? -3.461 -7.915 -11.237 1.00 83.94 86 TRP A O 1
ATOM 706 N N . SER A 1 87 ? -3.669 -6.278 -12.764 1.00 86.88 87 SER A N 1
ATOM 707 C CA . SER A 1 87 ? -3.690 -7.141 -13.937 1.00 86.88 87 SER A CA 1
ATOM 708 C C . SER A 1 87 ? -2.786 -6.565 -15.032 1.00 86.88 87 SER A C 1
ATOM 710 O O . SER A 1 87 ? -2.908 -5.372 -15.332 1.00 86.88 87 SER A O 1
ATOM 712 N N . PRO A 1 88 ? -1.926 -7.387 -15.665 1.00 91.06 88 PRO A N 1
ATOM 713 C CA . PRO A 1 88 ? -1.067 -6.956 -16.767 1.00 91.06 88 PRO A CA 1
ATOM 714 C C . PRO A 1 88 ? -1.821 -6.743 -18.082 1.00 91.06 88 PRO A C 1
ATOM 716 O O . PRO A 1 88 ? -1.218 -6.275 -19.040 1.00 91.06 88 PRO A O 1
ATOM 719 N N . VAL A 1 89 ? -3.127 -7.037 -18.139 1.00 94.56 89 VAL A N 1
ATOM 720 C CA . VAL A 1 89 ? -3.914 -7.132 -19.382 1.00 94.56 89 VAL A CA 1
ATOM 721 C C . VAL A 1 89 ? -3.678 -5.973 -20.352 1.00 94.56 89 VAL A C 1
ATOM 723 O O . VAL A 1 89 ? -3.507 -6.214 -21.541 1.00 94.56 89 VAL A O 1
ATOM 726 N N . PHE A 1 90 ? -3.620 -4.725 -19.880 1.00 92.50 90 PHE A N 1
ATOM 727 C CA . PHE A 1 90 ? -3.384 -3.581 -20.770 1.00 92.50 90 PHE A CA 1
ATOM 728 C C . PHE A 1 90 ? -1.958 -3.526 -21.330 1.00 92.50 90 PHE A C 1
ATOM 730 O O . PHE A 1 90 ? -1.768 -3.149 -22.485 1.00 92.50 90 PHE A O 1
ATOM 737 N N . VAL A 1 91 ? -0.962 -3.912 -20.530 1.00 93.75 91 VAL A N 1
ATOM 738 C CA . VAL A 1 91 ? 0.436 -4.004 -20.972 1.00 93.75 91 VAL A CA 1
ATOM 739 C C . VAL A 1 91 ? 0.574 -5.127 -21.995 1.00 93.75 91 VAL A C 1
ATOM 741 O O . VAL A 1 91 ? 1.162 -4.914 -23.052 1.00 93.75 91 VAL A O 1
ATOM 744 N N . ASP A 1 92 ? -0.033 -6.283 -21.726 1.00 95.25 92 ASP A N 1
ATOM 745 C CA . ASP A 1 92 ? 0.023 -7.453 -22.606 1.00 95.25 92 ASP A CA 1
ATOM 746 C C . ASP A 1 92 ? -0.678 -7.197 -23.946 1.00 95.25 92 ASP A C 1
ATOM 748 O O . ASP A 1 92 ? -0.151 -7.535 -25.009 1.00 95.25 92 ASP A O 1
ATOM 752 N N . GLN A 1 93 ? -1.851 -6.557 -23.914 1.00 96.31 93 GLN A N 1
ATOM 753 C CA . GLN A 1 93 ? -2.590 -6.168 -25.116 1.00 96.31 93 GLN A CA 1
ATOM 754 C C . GLN A 1 93 ? -1.788 -5.187 -25.971 1.00 96.31 93 GLN A C 1
ATOM 756 O O . GLN A 1 93 ? -1.680 -5.374 -27.183 1.00 96.31 93 GLN A O 1
ATOM 761 N N . LEU A 1 94 ? -1.189 -4.167 -25.349 1.00 96.25 94 LEU A N 1
ATOM 762 C CA . LEU A 1 94 ? -0.367 -3.194 -26.061 1.00 96.25 94 LEU A CA 1
ATOM 763 C C . LEU A 1 94 ? 0.893 -3.842 -26.649 1.00 96.25 94 LEU A C 1
ATOM 765 O O . LEU A 1 94 ? 1.218 -3.606 -27.810 1.00 96.25 94 LEU A O 1
ATOM 769 N N . ALA A 1 95 ? 1.581 -4.682 -25.875 1.00 96.19 95 ALA A N 1
ATOM 770 C CA . ALA A 1 95 ? 2.761 -5.406 -26.336 1.00 96.19 95 ALA A CA 1
ATOM 771 C C . ALA A 1 95 ? 2.440 -6.321 -27.531 1.00 96.19 95 ALA A C 1
ATOM 773 O O . ALA A 1 95 ? 3.204 -6.365 -28.495 1.00 96.19 95 ALA A O 1
ATOM 774 N N . SER A 1 96 ? 1.289 -6.999 -27.496 1.00 96.69 96 SER A N 1
ATOM 775 C CA . SER A 1 96 ? 0.819 -7.852 -28.594 1.00 96.69 96 SER A CA 1
ATOM 776 C C . SER A 1 96 ? 0.501 -7.028 -29.843 1.00 96.69 96 SER A C 1
ATOM 778 O O . SER A 1 96 ? 0.992 -7.338 -30.926 1.00 96.69 96 SER A O 1
ATOM 780 N N . HIS A 1 97 ? -0.223 -5.917 -29.685 1.00 97.19 97 HIS A N 1
ATOM 781 C CA . HIS A 1 97 ? -0.549 -5.007 -30.784 1.00 97.19 97 HIS A CA 1
ATOM 782 C C . HIS A 1 97 ? 0.702 -4.449 -31.483 1.00 97.19 97 HIS A C 1
ATOM 784 O O . HIS A 1 97 ? 0.751 -4.413 -32.715 1.00 97.19 97 HIS A O 1
ATOM 790 N N . LEU A 1 98 ? 1.717 -4.043 -30.710 1.00 96.94 98 LEU A N 1
ATOM 791 C CA . LEU A 1 98 ? 2.993 -3.543 -31.233 1.00 96.94 98 LEU A CA 1
ATOM 792 C C . LEU A 1 98 ? 3.740 -4.606 -32.040 1.00 96.94 98 LEU A C 1
ATOM 794 O O . LEU A 1 98 ? 4.270 -4.312 -33.113 1.00 96.94 98 LEU A O 1
ATOM 798 N N . LYS A 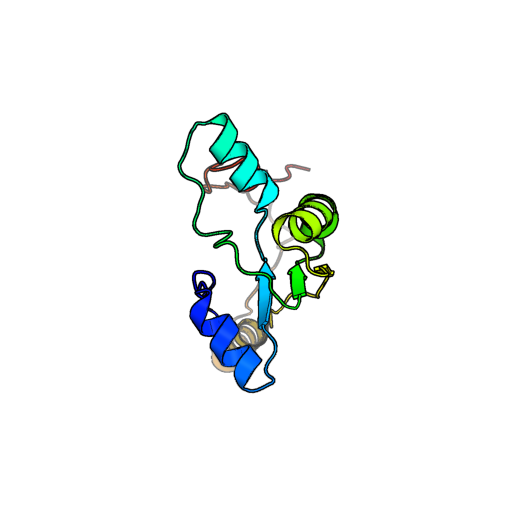1 99 ? 3.745 -5.846 -31.554 1.00 96.75 99 LYS A N 1
ATOM 799 C CA . LYS A 1 99 ? 4.377 -6.961 -32.254 1.00 96.75 99 LYS A CA 1
ATOM 800 C C . LYS A 1 99 ? 3.666 -7.268 -33.572 1.00 96.75 99 LYS A C 1
ATOM 802 O O . LYS A 1 99 ? 4.317 -7.398 -34.598 1.00 96.75 99 LYS A O 1
ATOM 807 N N . GLU A 1 100 ? 2.340 -7.364 -33.555 1.00 97.44 100 GLU A N 1
ATOM 808 C CA . GLU A 1 100 ? 1.549 -7.791 -34.716 1.00 97.44 100 GLU A CA 1
ATOM 809 C C . GLU A 1 100 ? 1.502 -6.751 -35.840 1.00 97.44 100 GLU A C 1
ATOM 811 O O . GLU A 1 100 ? 1.553 -7.114 -37.012 1.00 97.44 100 GLU A O 1
ATOM 816 N N . ASN A 1 101 ? 1.410 -5.462 -35.498 1.00 97.75 101 ASN A N 1
ATOM 817 C CA . ASN A 1 101 ? 1.180 -4.398 -36.484 1.00 97.75 101 ASN A CA 1
ATOM 818 C C . ASN A 1 101 ? 2.451 -3.630 -36.860 1.00 97.75 101 ASN A C 1
ATOM 820 O O . ASN A 1 101 ? 2.472 -2.945 -37.884 1.00 97.75 101 ASN A O 1
ATOM 824 N N . HIS A 1 102 ? 3.497 -3.717 -36.035 1.00 96.56 102 HIS A N 1
ATOM 825 C CA . HIS A 1 102 ? 4.709 -2.915 -36.201 1.00 96.56 102 HIS A CA 1
ATOM 826 C C . HIS A 1 102 ? 6.013 -3.717 -36.086 1.00 96.56 102 HIS A C 1
ATOM 828 O O . HIS A 1 102 ? 7.073 -3.115 -36.226 1.00 96.56 102 HIS A O 1
ATOM 834 N N . ASP A 1 103 ? 5.958 -5.033 -35.836 1.00 95.12 103 ASP A N 1
ATOM 835 C CA . ASP A 1 103 ? 7.135 -5.886 -35.580 1.00 95.12 103 ASP A CA 1
ATOM 836 C C . ASP A 1 103 ? 8.026 -5.349 -34.437 1.00 95.12 103 ASP A C 1
ATOM 838 O O . ASP A 1 103 ? 9.245 -5.514 -34.405 1.00 95.12 103 ASP A O 1
ATOM 842 N N . VAL A 1 104 ? 7.407 -4.660 -33.469 1.00 95.19 104 VAL A N 1
ATOM 843 C CA . VAL A 1 104 ? 8.099 -4.092 -32.307 1.00 95.19 104 VAL A CA 1
ATOM 844 C C . VAL A 1 104 ? 7.861 -4.970 -31.086 1.00 95.19 104 VAL A C 1
ATOM 846 O O . VAL A 1 104 ? 6.739 -5.119 -30.605 1.00 95.19 104 VAL A O 1
ATOM 849 N N . HIS A 1 105 ? 8.945 -5.496 -30.522 1.00 93.31 105 HIS A N 1
ATOM 850 C CA . HIS A 1 105 ? 8.921 -6.220 -29.256 1.00 93.31 105 HIS A CA 1
ATOM 851 C C . HIS A 1 105 ? 9.010 -5.252 -28.066 1.00 93.31 105 HIS A C 1
ATOM 853 O O . HIS A 1 105 ? 10.030 -4.593 -27.864 1.00 93.31 105 HIS A O 1
ATOM 859 N N . PHE A 1 106 ? 7.950 -5.181 -27.257 1.00 92.25 106 PHE A N 1
ATOM 860 C CA . PHE A 1 106 ? 7.943 -4.418 -26.007 1.00 92.25 106 PHE A CA 1
ATOM 861 C C . PHE A 1 106 ? 8.617 -5.208 -24.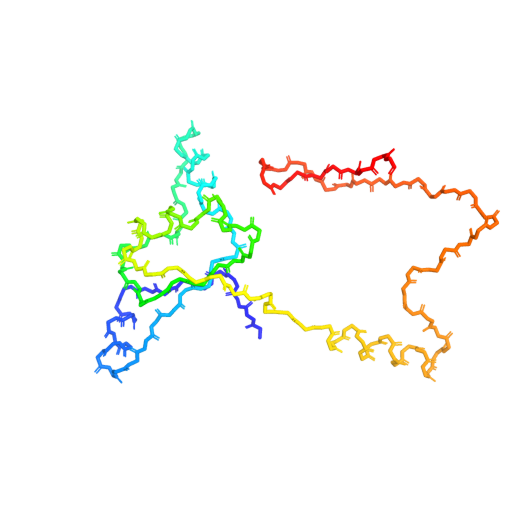876 1.00 92.25 106 PHE A C 1
ATOM 863 O O . PHE A 1 106 ? 8.253 -6.352 -24.607 1.00 92.25 106 PHE A O 1
ATOM 870 N N . GLY A 1 107 ? 9.582 -4.588 -24.197 1.00 88.56 107 GLY A N 1
ATOM 871 C CA . GLY A 1 107 ? 10.314 -5.178 -23.076 1.00 88.56 107 GLY A CA 1
ATOM 872 C C . GLY A 1 107 ? 11.823 -4.966 -23.180 1.00 88.56 107 GLY A C 1
ATOM 873 O O . GLY A 1 107 ? 12.353 -4.584 -24.223 1.00 88.56 107 GLY A O 1
ATOM 874 N N . TYR A 1 108 ? 12.534 -5.195 -22.077 1.00 86.12 108 TYR A N 1
ATOM 875 C CA . TYR A 1 108 ? 13.993 -5.141 -22.077 1.00 86.12 108 TYR A CA 1
ATOM 876 C C . TYR A 1 108 ? 14.572 -6.370 -22.789 1.00 86.12 108 TYR A C 1
ATOM 878 O O . TYR A 1 108 ? 14.358 -7.497 -22.349 1.00 86.12 108 TYR A O 1
ATOM 886 N N . SER A 1 109 ? 15.336 -6.145 -23.860 1.00 84.12 109 SER A N 1
ATOM 887 C CA . SER A 1 109 ? 16.110 -7.183 -24.546 1.00 84.12 109 SER A CA 1
ATOM 888 C C . SER A 1 109 ? 17.600 -6.983 -24.246 1.00 84.12 109 SER A C 1
ATOM 890 O O . SER A 1 109 ? 18.209 -6.072 -24.819 1.00 84.12 109 SER A O 1
ATOM 892 N N . PRO A 1 110 ? 18.204 -7.777 -23.343 1.00 82.62 110 PRO A N 1
ATOM 893 C CA . PRO A 1 110 ? 19.627 -7.665 -23.057 1.00 82.62 110 PRO A CA 1
ATOM 894 C C . PRO A 1 110 ? 20.451 -8.023 -24.297 1.00 82.62 110 PRO A C 1
ATOM 896 O O . PRO A 1 110 ? 20.184 -9.014 -24.971 1.00 82.62 110 PRO A O 1
ATOM 899 N N . ASP A 1 111 ? 21.477 -7.221 -24.576 1.00 84.81 111 ASP A N 1
ATOM 900 C CA . ASP A 1 111 ? 22.473 -7.518 -25.603 1.00 84.81 111 ASP A CA 1
ATOM 901 C C . ASP A 1 111 ? 23.762 -7.979 -24.907 1.00 84.81 111 ASP A C 1
ATOM 903 O O . ASP A 1 111 ? 24.456 -7.141 -24.322 1.00 84.81 111 ASP A O 1
ATOM 907 N N . PRO A 1 112 ? 24.092 -9.283 -24.944 1.00 82.69 112 PRO A N 1
ATOM 908 C CA . PRO A 1 112 ? 25.239 -9.827 -24.221 1.00 82.69 112 PRO A CA 1
ATOM 909 C C . PRO A 1 112 ? 26.582 -9.333 -24.773 1.00 82.69 112 PRO A C 1
ATOM 911 O O . PRO A 1 112 ? 27.608 -9.501 -24.120 1.00 82.69 112 PRO A O 1
ATOM 914 N N . THR A 1 113 ? 26.595 -8.728 -25.965 1.00 88.75 113 THR A N 1
ATOM 915 C CA . THR A 1 113 ? 27.809 -8.176 -26.581 1.00 88.75 113 THR A CA 1
ATOM 916 C C . THR A 1 113 ? 28.108 -6.747 -26.128 1.00 88.75 113 THR A C 1
ATOM 918 O O . THR A 1 113 ? 29.217 -6.251 -26.330 1.00 88.75 113 THR A O 1
ATOM 921 N N . LYS A 1 114 ? 27.136 -6.067 -25.506 1.00 83.75 114 LYS A N 1
ATOM 922 C CA . LYS A 1 114 ? 27.283 -4.691 -25.027 1.00 83.75 114 LYS A CA 1
ATOM 923 C C . LYS A 1 114 ? 27.647 -4.671 -23.548 1.00 83.75 114 LYS A C 1
ATOM 925 O O . LYS A 1 114 ? 27.170 -5.480 -22.757 1.00 83.75 114 LYS A O 1
ATOM 930 N N . SER A 1 115 ? 28.466 -3.693 -23.164 1.00 81.19 115 SER A N 1
ATOM 931 C CA . SER A 1 115 ? 28.735 -3.421 -21.753 1.00 81.19 115 SER A CA 1
ATOM 932 C C . SER A 1 115 ? 27.443 -3.069 -21.005 1.00 81.19 115 SER A C 1
ATOM 934 O O . SER A 1 115 ? 26.486 -2.541 -21.586 1.00 81.19 115 SER A O 1
ATOM 936 N N . GLY A 1 116 ? 27.419 -3.367 -19.701 1.00 77.44 116 GLY A N 1
ATOM 937 C CA . GLY A 1 116 ? 26.284 -3.065 -18.830 1.00 77.44 116 GLY A CA 1
ATOM 938 C C . GLY A 1 116 ? 25.864 -1.593 -18.911 1.00 77.44 116 GLY A C 1
ATOM 939 O O . GLY A 1 116 ? 26.691 -0.691 -19.073 1.00 77.44 116 GLY A O 1
ATOM 940 N N . LYS A 1 117 ? 24.556 -1.335 -18.819 1.00 77.69 117 LYS A N 1
ATOM 941 C CA . LYS A 1 117 ? 24.019 0.030 -18.827 1.00 77.69 117 LYS A CA 1
ATOM 942 C C . LYS A 1 117 ? 24.342 0.729 -17.505 1.00 77.69 117 LYS A C 1
ATOM 944 O O . LYS A 1 117 ? 24.233 0.132 -16.439 1.00 77.69 117 LYS A O 1
ATOM 949 N N . ARG A 1 118 ? 24.693 2.017 -17.573 1.00 79.69 118 ARG A N 1
ATOM 950 C CA . ARG A 1 118 ? 24.762 2.884 -16.390 1.00 79.69 118 ARG A CA 1
ATOM 951 C C . ARG A 1 118 ? 23.333 3.243 -15.997 1.00 79.69 118 ARG A C 1
ATOM 953 O O . ARG A 1 118 ? 22.643 3.901 -16.771 1.00 79.69 118 ARG A O 1
ATOM 960 N N . ILE A 1 119 ? 22.896 2.793 -14.830 1.00 80.12 119 ILE A N 1
ATOM 961 C CA . ILE A 1 119 ? 21.576 3.124 -14.291 1.00 80.12 119 ILE A CA 1
ATOM 962 C C . ILE A 1 119 ? 21.711 4.407 -13.467 1.00 80.12 119 ILE A C 1
ATOM 964 O O . ILE A 1 119 ? 22.701 4.611 -12.765 1.00 80.12 119 ILE A O 1
ATOM 968 N N . SER A 1 120 ? 20.739 5.304 -13.578 1.00 81.44 120 SER A N 1
ATOM 969 C CA . SER A 1 120 ? 20.618 6.479 -12.715 1.00 81.44 120 SER A CA 1
ATOM 970 C C . SER A 1 120 ? 19.175 6.569 -12.241 1.00 81.44 120 SER A C 1
ATOM 972 O O . SER A 1 120 ? 18.259 6.505 -13.058 1.00 81.44 120 SER A O 1
ATOM 974 N N . CYS A 1 121 ? 18.980 6.677 -10.928 1.00 78.81 121 CYS A N 1
ATOM 975 C CA . CYS A 1 121 ? 17.677 6.938 -10.330 1.00 78.81 121 CYS A CA 1
ATOM 976 C C . CYS A 1 121 ? 17.560 8.445 -10.099 1.00 78.81 121 CYS A C 1
ATOM 978 O O . CYS A 1 121 ? 18.402 9.029 -9.421 1.00 78.81 121 CYS A O 1
ATOM 980 N N . PHE A 1 122 ? 16.544 9.065 -10.695 1.00 83.00 122 PHE A N 1
ATOM 981 C CA . PHE A 1 122 ? 16.219 10.476 -10.467 1.00 83.00 122 PHE A CA 1
ATOM 982 C C . PHE A 1 122 ? 15.109 10.651 -9.429 1.00 83.00 122 PHE A C 1
ATOM 984 O O . PHE A 1 122 ? 14.784 11.783 -9.080 1.00 83.00 122 PHE A O 1
ATOM 991 N N . GLU A 1 123 ? 14.535 9.547 -8.944 1.00 81.12 123 GLU A N 1
ATOM 992 C CA . GLU A 1 123 ? 13.519 9.590 -7.902 1.00 81.12 123 GLU A CA 1
ATOM 993 C C . GLU A 1 123 ? 14.171 10.040 -6.587 1.00 81.12 123 GLU A C 1
ATOM 995 O O . GLU A 1 123 ? 15.128 9.401 -6.131 1.00 81.12 123 GLU A O 1
ATOM 1000 N N . PRO A 1 124 ? 13.707 11.143 -5.978 1.00 79.62 124 PRO A N 1
ATOM 1001 C CA . PRO A 1 124 ? 14.238 11.590 -4.705 1.00 79.62 124 PRO A CA 1
ATOM 1002 C C . PRO A 1 124 ? 13.857 10.621 -3.581 1.00 79.62 124 PRO A C 1
ATOM 1004 O O . PRO A 1 124 ? 12.782 10.024 -3.579 1.00 79.62 124 PRO A O 1
ATOM 1007 N N . ASN A 1 125 ? 14.718 10.523 -2.569 1.00 81.88 125 ASN A N 1
ATOM 1008 C CA . ASN A 1 125 ? 14.359 9.878 -1.308 1.00 81.88 125 ASN A CA 1
ATOM 1009 C C . ASN A 1 125 ? 13.448 10.830 -0.530 1.00 81.88 125 ASN A C 1
ATOM 1011 O O . ASN A 1 125 ? 13.937 11.753 0.122 1.00 81.88 125 ASN A O 1
ATOM 1015 N N . ILE A 1 126 ? 12.133 10.647 -0.662 1.00 81.31 126 ILE A N 1
ATOM 1016 C CA . ILE A 1 126 ? 11.148 11.572 -0.077 1.00 81.31 126 ILE A CA 1
ATOM 1017 C C . ILE A 1 126 ? 10.679 11.158 1.316 1.00 81.31 126 ILE A C 1
ATOM 1019 O O . ILE A 1 126 ? 10.160 11.996 2.046 1.00 81.31 126 ILE A O 1
ATOM 1023 N N . ASP A 1 127 ? 10.828 9.879 1.658 1.00 79.56 127 ASP A N 1
ATOM 1024 C CA . ASP A 1 127 ? 10.313 9.268 2.883 1.00 79.56 127 ASP A CA 1
ATOM 1025 C C . ASP A 1 127 ? 11.091 7.972 3.173 1.00 79.56 127 ASP A C 1
ATOM 1027 O O . ASP A 1 127 ? 11.637 7.347 2.253 1.00 79.56 127 ASP A O 1
ATOM 1031 N N . VAL A 1 128 ? 11.136 7.537 4.433 1.00 84.12 128 VAL A N 1
ATOM 1032 C CA . VAL A 1 128 ? 11.829 6.300 4.831 1.00 84.12 128 VAL A CA 1
ATOM 1033 C C . VAL A 1 128 ? 11.261 5.042 4.154 1.00 84.12 128 VAL A C 1
ATOM 1035 O O . VAL A 1 128 ? 11.997 4.077 3.956 1.00 84.12 128 VAL A O 1
ATOM 1038 N N . VAL A 1 129 ? 9.988 5.048 3.734 1.00 84.69 129 VAL A N 1
ATOM 1039 C CA . VAL A 1 129 ? 9.371 3.990 2.909 1.00 84.69 129 VAL A CA 1
ATOM 1040 C C . VAL A 1 129 ? 9.345 4.315 1.413 1.00 84.69 129 VAL A C 1
ATOM 1042 O O . VAL A 1 129 ? 8.965 3.464 0.610 1.00 84.69 129 VAL A O 1
ATOM 1045 N N . LYS A 1 130 ? 9.775 5.515 1.008 1.00 82.56 130 LYS A N 1
ATOM 1046 C CA . LYS A 1 130 ? 9.912 5.939 -0.397 1.00 82.56 130 LYS A CA 1
ATOM 1047 C C . LYS A 1 130 ? 11.348 6.356 -0.678 1.00 82.56 130 LYS A C 1
ATOM 1049 O O . LYS A 1 130 ? 11.659 7.517 -0.947 1.00 82.56 130 LYS A O 1
ATOM 1054 N N . THR A 1 131 ? 12.222 5.365 -0.568 1.00 77.12 131 THR A N 1
ATOM 1055 C CA . THR A 1 131 ? 13.657 5.502 -0.792 1.00 77.12 131 THR A CA 1
ATOM 1056 C C . THR A 1 131 ? 14.060 4.672 -2.011 1.00 77.12 131 THR A C 1
ATOM 1058 O O . THR A 1 131 ? 13.761 3.479 -2.080 1.00 77.12 131 THR A O 1
ATOM 1061 N N . CYS A 1 132 ? 14.739 5.289 -2.981 1.00 72.56 132 CYS A N 1
ATOM 1062 C CA . CYS A 1 132 ? 15.290 4.602 -4.145 1.00 72.56 132 CYS A CA 1
ATOM 1063 C C . CYS A 1 132 ? 16.722 4.153 -3.841 1.00 72.56 132 CYS A C 1
ATOM 1065 O O . CYS A 1 132 ? 17.662 4.946 -3.888 1.00 72.56 132 CYS A O 1
ATOM 1067 N N . PHE A 1 133 ? 16.913 2.861 -3.576 1.00 71.25 133 PHE A N 1
ATOM 1068 C CA . PHE A 1 133 ? 18.236 2.248 -3.655 1.00 71.25 133 PHE A CA 1
ATOM 1069 C C . PHE A 1 133 ? 18.354 1.547 -5.003 1.00 71.25 133 PHE A C 1
ATOM 1071 O O . PHE A 1 133 ? 17.589 0.634 -5.295 1.00 71.25 133 PHE A O 1
ATOM 1078 N N . THR A 1 134 ? 19.307 1.964 -5.838 1.00 67.44 134 THR A N 1
ATOM 1079 C CA . THR A 1 134 ? 19.698 1.145 -6.992 1.00 67.44 134 THR A CA 1
ATOM 1080 C C . THR A 1 134 ? 20.573 0.017 -6.446 1.00 67.44 134 THR A C 1
ATOM 1082 O O . THR A 1 134 ? 21.657 0.327 -5.950 1.00 67.44 134 THR A O 1
ATOM 1085 N N . PRO A 1 135 ? 20.144 -1.259 -6.461 1.00 62.09 135 PRO A N 1
ATOM 1086 C CA . PRO A 1 135 ? 21.039 -2.347 -6.094 1.00 62.09 135 PRO A CA 1
ATOM 1087 C C . PRO A 1 135 ? 22.204 -2.357 -7.092 1.00 62.09 135 PRO A C 1
ATOM 1089 O O . PRO A 1 135 ? 21.998 -2.494 -8.294 1.00 62.09 135 PRO A O 1
ATOM 1092 N N . ILE A 1 136 ? 23.419 -2.119 -6.592 1.00 58.50 136 ILE A N 1
ATOM 1093 C CA . ILE A 1 136 ? 24.652 -2.005 -7.395 1.00 58.50 136 ILE A CA 1
ATOM 1094 C C . ILE A 1 136 ? 25.442 -3.327 -7.388 1.00 58.50 136 ILE A C 1
ATOM 1096 O O . ILE A 1 136 ? 26.661 -3.318 -7.546 1.00 58.50 136 ILE A O 1
ATOM 1100 N N . ILE A 1 137 ? 24.769 -4.454 -7.139 1.00 49.50 137 ILE A N 1
ATOM 1101 C CA . ILE A 1 137 ? 25.393 -5.781 -7.040 1.00 49.50 137 ILE A CA 1
ATOM 1102 C C . ILE A 1 137 ? 24.866 -6.665 -8.160 1.00 49.50 137 ILE A C 1
ATOM 1104 O O . ILE A 1 137 ? 23.624 -6.786 -8.251 1.00 49.50 137 ILE A O 1
#

Secondary structure (DSSP, 8-state):
---TT----HHHHHHHHHTT---EEEE-S-HHHHHHHHHHTTPPPPTT--SPPPSEEEE-GGGHHHHHHHHHHHH-S-EEE-------HHHHHHHHHHHHHH----S----TTSPPP---------BTTB-------

pLDDT: mean 86.52, std 11.06, range [41.38, 97.75]

Radius of gyration: 20.98 Å; chains: 1; bounding box: 58×28×54 Å

Sequence (137 aa):
MIDGSLTIEPFQVDRIHAHGGKVVCYKMGNDYIMDVENVLFNRATGKVFNGKSLDMIWTLPHHENMCRSYFEVIYRCPVQVVPWIWSPVFVDQLASHLKENHDVHFGYSPDPTKSGKRISCFEPNIDVVKTCFTPII

Foldseek 3Di:
DDDPPDDDDQVNCVVCVVVVHFFEAEDEDLLQQLVVVCVVVVHDRPPPDPPAAGQEYEYEPVNCVRCQVVCCVRRVYHYDYDYDPDDCVVVVVVQVCCCPPPVDHPDDDDDPVDDDDDDDDPQDCPGPVRDDDDPPD

Organism: NCBI:txid456482

InterPro domains:
  IPR021234 Protein of unknown function DUF2827 [PF10933] (6-136)